Protein AF-X0T2T7-F1 (afdb_monomer)

pLDDT: mean 89.12, std 11.46, range [41.88, 97.94]

Nearest PDB structures (foldseek):
  8gym-assembly1_b  TM=7.495E-01  e=3.609E+00  Tetrahymena thermophila SB210
  8d06-assembly1_A  TM=8.293E-01  e=6.381E+00  synthetic construct
  3d36-assembly1_B  TM=5.209E-01  e=2.802E+00  Geobacillus stearothermophilus 10

Mean predicted aligned error: 4.9 Å

Sequence (59 aa):
MTHVDIKVSVEGVRTLYQAVNDALEYWPGSPARPAEEQENYRQMKLFLFSIVCEANYDL

Secondary structure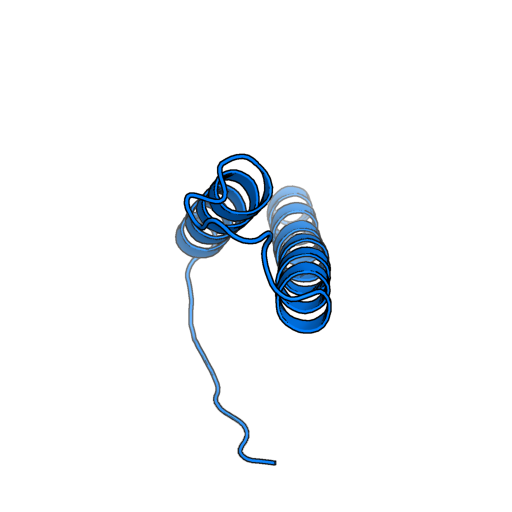 (DSSP, 8-state):
---------HHHHHHHHHHHHHHHH---PSS---HHHHHHHHHHHHHHHHHHHHHHH--

Structure (mmCIF, N/CA/C/O backbone):
data_AF-X0T2T7-F1
#
_entry.id   AF-X0T2T7-F1
#
loop_
_atom_site.group_PDB
_atom_site.id
_atom_site.type_symbol
_atom_site.label_atom_id
_atom_site.label_alt_id
_atom_site.label_comp_id
_atom_site.label_asym_id
_atom_site.label_entity_id
_atom_site.label_seq_id
_atom_site.pdbx_PDB_ins_code
_atom_site.Cartn_x
_atom_site.Cartn_y
_atom_site.Cartn_z
_atom_site.occupancy
_atom_site.B_iso_or_equiv
_atom_site.auth_seq_id
_atom_site.auth_comp_id
_atom_site.auth_asym_id
_atom_site.auth_atom_id
_atom_site.pdbx_PDB_model_num
ATOM 1 N N . MET A 1 1 ? 12.205 -12.243 16.135 1.00 58.81 1 MET A N 1
ATOM 2 C CA . MET A 1 1 ? 11.470 -11.557 15.057 1.00 58.81 1 MET A CA 1
ATOM 3 C C . MET A 1 1 ? 11.729 -12.339 13.786 1.00 58.81 1 MET A C 1
ATOM 5 O O . MET A 1 1 ? 12.890 -12.553 13.462 1.00 58.81 1 MET A O 1
ATOM 9 N N . THR A 1 2 ? 10.691 -12.882 13.159 1.00 84.19 2 THR A N 1
ATOM 10 C CA . THR A 1 2 ? 10.841 -13.681 11.935 1.00 84.19 2 THR A CA 1
ATOM 11 C C . THR A 1 2 ? 10.932 -12.718 10.757 1.00 84.19 2 THR A C 1
ATOM 13 O O . THR A 1 2 ? 10.027 -11.908 10.577 1.00 84.19 2 THR A O 1
ATOM 16 N N . HIS A 1 3 ? 12.024 -12.764 9.996 1.00 82.75 3 HIS A N 1
ATOM 17 C CA . HIS A 1 3 ? 12.156 -11.977 8.770 1.00 82.75 3 HIS A CA 1
ATOM 18 C C . HIS A 1 3 ? 11.523 -12.737 7.606 1.00 82.75 3 HIS A C 1
ATOM 20 O O . HIS A 1 3 ? 11.712 -13.947 7.475 1.00 82.75 3 HIS A O 1
ATOM 26 N N . VAL A 1 4 ? 10.752 -12.021 6.793 1.00 88.44 4 VAL A N 1
ATOM 27 C CA . VAL A 1 4 ? 10.119 -12.541 5.583 1.00 88.44 4 VAL A CA 1
ATOM 28 C C . VAL A 1 4 ? 10.503 -11.617 4.439 1.00 88.44 4 VAL A C 1
ATOM 30 O O . VAL A 1 4 ? 10.258 -10.415 4.518 1.00 88.44 4 VAL A O 1
ATOM 33 N N . ASP A 1 5 ? 11.079 -12.188 3.385 1.00 90.31 5 ASP A N 1
ATOM 34 C CA . ASP A 1 5 ? 11.394 -11.467 2.156 1.00 90.31 5 ASP A CA 1
ATOM 35 C C . A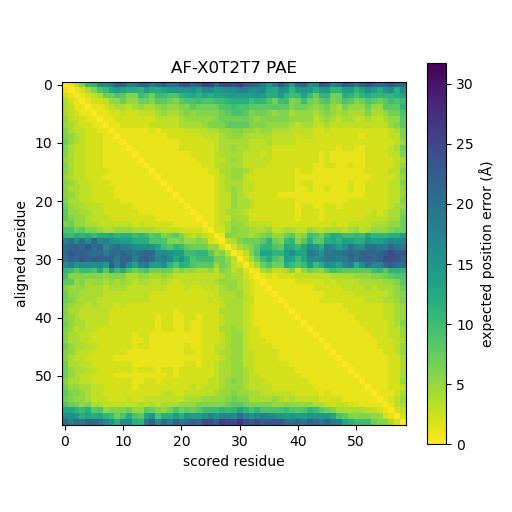SP A 1 5 ? 10.234 -11.596 1.168 1.00 90.31 5 ASP A C 1
ATOM 37 O O . ASP A 1 5 ? 9.739 -12.695 0.905 1.00 90.31 5 ASP A O 1
ATOM 41 N N . ILE A 1 6 ? 9.813 -10.471 0.591 1.00 88.94 6 ILE A N 1
ATOM 42 C CA . ILE A 1 6 ? 8.749 -10.420 -0.414 1.00 88.94 6 ILE A CA 1
ATOM 43 C C . ILE A 1 6 ? 9.315 -9.776 -1.679 1.00 88.94 6 ILE A C 1
ATOM 45 O O . ILE A 1 6 ? 9.897 -8.696 -1.628 1.00 88.94 6 ILE A O 1
ATOM 49 N N . LYS A 1 7 ? 9.122 -10.432 -2.828 1.00 93.81 7 LYS A N 1
ATOM 50 C CA . LYS A 1 7 ? 9.407 -9.858 -4.149 1.00 93.81 7 LYS A CA 1
ATOM 51 C C . LYS A 1 7 ? 8.108 -9.363 -4.770 1.00 93.81 7 LYS A C 1
ATOM 53 O O . LYS A 1 7 ? 7.160 -10.133 -4.896 1.00 93.81 7 LYS A O 1
ATOM 58 N N . VAL A 1 8 ? 8.079 -8.099 -5.172 1.00 92.44 8 VAL A N 1
ATOM 59 C CA . VAL A 1 8 ? 6.910 -7.421 -5.747 1.00 92.44 8 VAL A CA 1
ATOM 60 C C . VAL A 1 8 ? 7.372 -6.545 -6.917 1.00 92.44 8 VAL A C 1
ATOM 62 O O . VAL A 1 8 ? 8.477 -6.007 -6.878 1.00 92.44 8 VAL A O 1
ATOM 65 N N . SER A 1 9 ? 6.548 -6.423 -7.964 1.00 95.94 9 SER A N 1
ATOM 66 C CA . SER A 1 9 ? 6.803 -5.484 -9.067 1.00 95.94 9 SER A CA 1
ATOM 67 C C . SER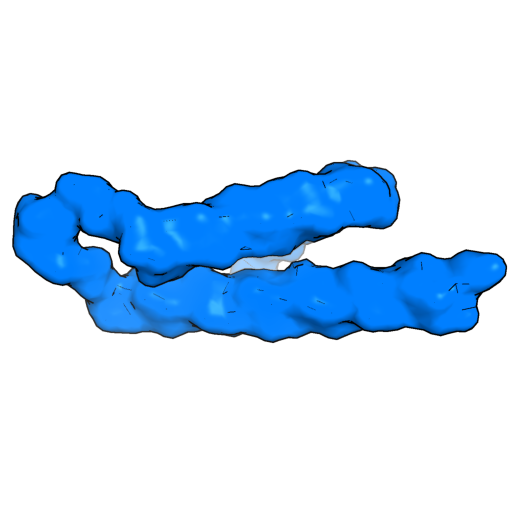 A 1 9 ? 6.453 -4.048 -8.670 1.00 95.94 9 SER A C 1
ATOM 69 O O . SER A 1 9 ? 5.652 -3.830 -7.762 1.00 95.94 9 SER A O 1
ATOM 71 N N . VAL A 1 10 ? 6.989 -3.058 -9.389 1.00 94.81 10 VAL A N 1
ATOM 72 C CA . VAL A 1 10 ? 6.670 -1.637 -9.156 1.00 94.81 10 VAL A CA 1
ATOM 73 C C . VAL A 1 10 ? 5.164 -1.378 -9.269 1.00 94.81 10 VAL A C 1
ATOM 75 O O . VAL A 1 10 ? 4.596 -0.665 -8.441 1.00 94.81 10 VAL A O 1
ATOM 78 N N . GLU A 1 11 ? 4.479 -1.995 -10.237 1.00 96.06 11 GLU A N 1
ATOM 79 C CA . GLU A 1 11 ? 3.020 -1.899 -10.347 1.00 96.06 11 GLU A CA 1
ATOM 80 C C . GLU A 1 11 ? 2.323 -2.479 -9.114 1.00 96.06 11 GLU A C 1
ATOM 82 O O . GLU A 1 11 ? 1.393 -1.864 -8.597 1.00 96.06 11 GLU A O 1
ATOM 87 N N . GLY A 1 12 ? 2.806 -3.612 -8.597 1.00 97.31 12 GLY A N 1
ATOM 88 C CA . GLY A 1 12 ? 2.288 -4.213 -7.371 1.00 97.31 12 GLY A CA 1
ATOM 89 C C . GLY A 1 12 ? 2.451 -3.297 -6.156 1.00 97.31 12 GLY A C 1
ATOM 90 O O . GLY A 1 12 ? 1.518 -3.175 -5.362 1.00 97.31 12 GLY A O 1
ATOM 91 N N . VAL A 1 13 ? 3.584 -2.588 -6.039 1.00 96.31 13 VAL A N 1
ATOM 92 C CA . VAL A 1 13 ? 3.779 -1.566 -4.993 1.00 96.31 13 VAL A CA 1
ATOM 93 C C . VAL A 1 13 ? 2.750 -0.449 -5.134 1.00 96.31 13 VAL A C 1
ATOM 95 O O . VAL A 1 13 ? 2.135 -0.064 -4.142 1.00 96.31 13 VAL A O 1
ATOM 98 N N . ARG A 1 14 ? 2.519 0.056 -6.352 1.00 96.44 14 ARG A N 1
ATOM 99 C CA . ARG A 1 14 ? 1.530 1.119 -6.604 1.00 96.44 14 ARG A CA 1
ATOM 100 C C . ARG A 1 14 ? 0.111 0.669 -6.243 1.00 96.44 14 ARG A C 1
ATOM 102 O O . ARG A 1 14 ? -0.613 1.419 -5.592 1.00 96.44 14 ARG A O 1
ATOM 109 N N . THR A 1 15 ? -0.270 -0.558 -6.600 1.00 97.56 15 THR A N 1
ATOM 110 C CA . THR A 1 15 ? -1.565 -1.139 -6.210 1.00 97.56 15 THR A CA 1
ATOM 111 C C . THR A 1 15 ? -1.688 -1.266 -4.694 1.00 97.56 15 THR A C 1
ATOM 113 O O . THR A 1 15 ? -2.712 -0.887 -4.129 1.00 97.56 15 THR A O 1
ATOM 116 N N . LEU A 1 16 ? -0.645 -1.752 -4.016 1.00 96.75 16 LEU A N 1
ATOM 117 C CA . LEU A 1 16 ? -0.656 -1.893 -2.562 1.00 96.75 16 LEU A CA 1
ATOM 118 C C . LEU A 1 16 ? -0.722 -0.530 -1.859 1.00 96.75 16 LEU A C 1
ATOM 120 O O . LEU A 1 16 ? -1.468 -0.372 -0.896 1.00 96.75 16 LEU A O 1
ATOM 124 N N . TYR A 1 17 ? 0.006 0.466 -2.367 1.00 97.38 17 TYR A N 1
ATOM 125 C CA . TYR A 1 17 ? -0.064 1.841 -1.882 1.00 97.38 17 TYR A CA 1
ATOM 126 C C . TYR A 1 17 ? -1.490 2.394 -1.974 1.00 97.38 17 TYR A C 1
ATOM 128 O O . TYR A 1 17 ? -1.987 2.959 -1.000 1.00 97.38 17 TYR A O 1
ATOM 136 N N . GLN A 1 18 ? -2.172 2.188 -3.105 1.00 97.25 18 GLN A N 1
ATOM 137 C CA . GLN A 1 18 ? -3.572 2.587 -3.261 1.00 97.25 18 GLN A CA 1
ATOM 138 C C . GLN A 1 18 ? -4.474 1.885 -2.239 1.00 97.25 18 GLN A C 1
ATOM 140 O O . GLN A 1 18 ? -5.195 2.558 -1.511 1.00 97.25 18 GLN A O 1
ATOM 145 N N . ALA A 1 19 ? -4.367 0.562 -2.103 1.00 96.25 19 ALA A N 1
ATOM 146 C CA . ALA A 1 19 ? -5.186 -0.203 -1.162 1.00 96.25 19 ALA A CA 1
ATOM 147 C C . ALA A 1 19 ? -4.999 0.251 0.300 1.00 96.25 19 ALA A C 1
ATOM 149 O O . ALA A 1 19 ? -5.958 0.320 1.068 1.00 96.25 19 ALA A O 1
ATOM 150 N N . VAL A 1 20 ? -3.768 0.597 0.693 1.00 95.94 20 VAL A N 1
ATOM 151 C CA . VAL A 1 20 ? -3.462 1.145 2.025 1.00 95.94 20 VAL A CA 1
ATOM 152 C C . VAL A 1 20 ? -4.090 2.528 2.222 1.00 95.94 20 VAL 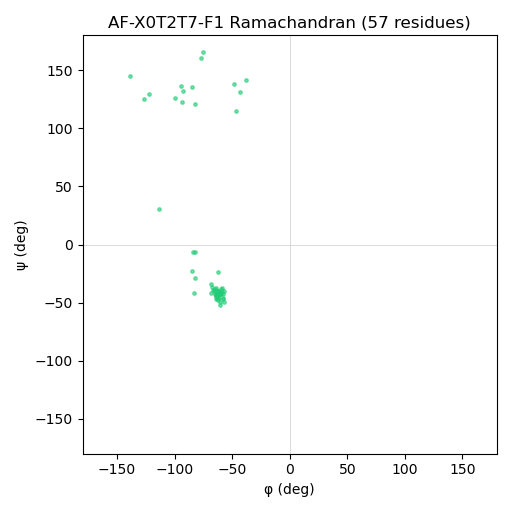A C 1
ATOM 154 O O . VAL A 1 20 ? -4.592 2.812 3.311 1.00 95.94 20 VAL A O 1
ATOM 157 N N . ASN A 1 21 ? -4.094 3.382 1.193 1.00 95.56 21 ASN A N 1
ATOM 158 C CA . ASN A 1 21 ? -4.792 4.670 1.243 1.00 95.56 21 ASN A CA 1
ATOM 159 C C . ASN A 1 21 ? -6.303 4.482 1.390 1.00 95.56 21 ASN A C 1
ATOM 161 O O . ASN A 1 21 ? -6.891 5.087 2.285 1.00 95.56 21 ASN A O 1
ATOM 165 N N . ASP A 1 22 ? -6.900 3.595 0.594 1.00 94.88 22 ASP A N 1
ATOM 166 C CA . ASP A 1 22 ? -8.333 3.303 0.656 1.00 94.88 22 ASP A CA 1
ATOM 167 C C . ASP A 1 22 ? -8.720 2.780 2.045 1.00 94.88 22 ASP A C 1
ATOM 169 O O . ASP A 1 22 ? -9.700 3.223 2.644 1.00 94.88 22 ASP A O 1
ATOM 173 N N . ALA A 1 23 ? -7.907 1.888 2.617 1.00 91.75 23 ALA A N 1
ATOM 174 C CA . ALA A 1 23 ? -8.123 1.381 3.965 1.00 91.75 23 ALA A CA 1
ATOM 175 C C . ALA A 1 23 ? -8.016 2.487 5.029 1.00 91.75 23 ALA A C 1
ATOM 177 O O . ALA A 1 23 ? -8.738 2.443 6.024 1.00 91.75 23 ALA A O 1
ATOM 178 N N . LEU A 1 24 ? -7.105 3.453 4.877 1.00 89.88 24 LEU A N 1
ATOM 179 C CA . LEU A 1 24 ? -6.984 4.599 5.787 1.00 89.88 24 LEU A CA 1
ATOM 180 C C . LEU A 1 24 ? -8.173 5.560 5.685 1.00 89.88 24 LEU A C 1
ATOM 182 O O . LEU A 1 24 ? -8.545 6.146 6.699 1.00 89.88 24 LEU A O 1
ATOM 186 N N . GLU A 1 25 ? -8.743 5.722 4.493 1.00 89.50 25 GLU A N 1
ATOM 187 C CA . GLU A 1 25 ? -9.827 6.667 4.216 1.00 89.50 25 GLU A CA 1
ATOM 188 C C . GLU A 1 25 ? -11.209 6.103 4.575 1.00 89.50 25 GLU A C 1
ATOM 190 O O . GLU A 1 25 ? -12.019 6.797 5.187 1.00 89.50 25 GLU A O 1
ATOM 195 N N . TYR A 1 26 ? -11.464 4.831 4.259 1.00 87.50 26 TYR A N 1
ATOM 196 C CA . TYR A 1 26 ? -12.808 4.240 4.273 1.00 87.50 26 TYR A CA 1
ATOM 197 C C . TYR A 1 26 ? -13.010 3.153 5.333 1.00 87.50 26 TYR A C 1
ATOM 199 O O . TYR A 1 26 ? -13.782 2.221 5.113 1.00 87.50 26 TYR A O 1
ATOM 207 N N . TRP A 1 27 ? -12.321 3.230 6.476 1.00 81.31 27 TRP A N 1
ATOM 208 C CA . TRP A 1 27 ? -12.392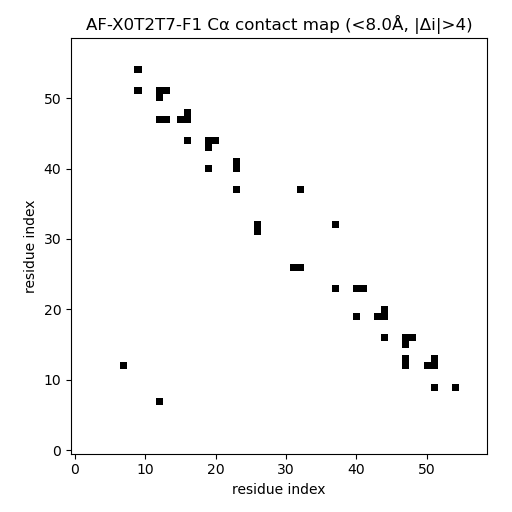 2.195 7.515 1.00 81.31 27 TRP A CA 1
ATOM 209 C C . TRP A 1 27 ? -13.846 1.769 7.835 1.00 81.31 27 TRP A C 1
ATOM 211 O O . TRP A 1 27 ? -14.614 2.576 8.365 1.00 81.31 27 TRP A O 1
ATOM 221 N N . PRO A 1 28 ? -14.235 0.505 7.561 1.00 71.00 28 PRO A N 1
ATOM 222 C CA . PRO A 1 28 ? -15.633 0.076 7.651 1.00 71.00 28 PRO A CA 1
ATOM 223 C C . PRO A 1 28 ? -16.083 -0.285 9.078 1.00 71.00 28 PRO A C 1
ATOM 225 O O . PRO A 1 28 ? -17.253 -0.596 9.294 1.00 71.00 28 PRO A O 1
ATOM 228 N N . GLY A 1 29 ? -15.171 -0.302 10.055 1.00 66.31 29 GLY A N 1
ATOM 229 C CA . GLY A 1 29 ? -15.430 -0.828 11.395 1.00 66.31 29 GLY A CA 1
ATOM 230 C C . GLY A 1 29 ? -15.886 0.227 12.406 1.00 66.31 29 GLY A C 1
ATOM 231 O O . GLY A 1 29 ? -15.152 1.167 12.708 1.00 66.31 29 GLY A O 1
ATOM 232 N N . SER A 1 30 ? -17.065 0.013 12.996 1.00 41.88 30 SER A N 1
ATOM 233 C CA . SER A 1 30 ? -17.430 0.567 14.307 1.00 41.88 30 SER A CA 1
ATOM 234 C C . SER A 1 30 ? -17.131 -0.471 15.406 1.00 41.88 30 SER A C 1
ATOM 236 O O . SER A 1 30 ? -17.490 -1.635 15.216 1.00 41.88 30 SER A O 1
ATOM 238 N N . PRO A 1 31 ? -16.534 -0.090 16.556 1.00 68.62 31 PRO A N 1
ATOM 239 C CA . PRO A 1 31 ? -15.977 1.228 16.853 1.00 68.62 31 PRO A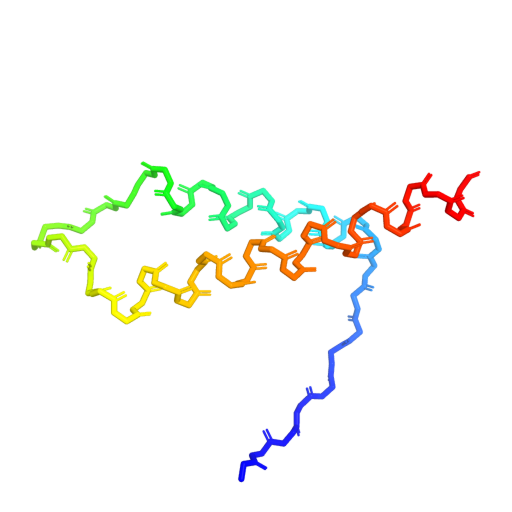 CA 1
ATOM 240 C C . PRO A 1 31 ? -14.634 1.457 16.130 1.00 68.62 31 PRO A C 1
ATOM 242 O O . PRO A 1 31 ? -14.047 0.524 15.586 1.00 68.62 31 PRO A O 1
ATOM 245 N N . ALA A 1 32 ? -14.205 2.726 16.097 1.00 74.81 32 ALA A N 1
ATOM 246 C CA . ALA A 1 32 ? -13.034 3.246 15.383 1.00 74.81 32 ALA A CA 1
ATOM 247 C C . ALA A 1 32 ? -11.818 2.305 15.402 1.00 74.81 32 ALA A C 1
ATOM 249 O O . ALA A 1 32 ? -11.529 1.695 16.434 1.00 74.81 32 ALA A O 1
ATOM 250 N N . ARG A 1 33 ? -11.096 2.230 14.269 1.00 84.38 33 ARG A N 1
ATOM 251 C CA . ARG A 1 33 ? -9.891 1.400 14.118 1.00 84.38 33 ARG A CA 1
ATOM 252 C C . ARG A 1 33 ? -8.994 1.537 15.359 1.00 84.38 33 ARG A C 1
ATOM 254 O O . ARG A 1 33 ? -8.713 2.675 15.749 1.00 84.38 33 ARG A O 1
ATOM 261 N N . PRO A 1 34 ? -8.519 0.428 15.959 1.00 90.12 34 PRO A N 1
ATOM 262 C CA . PRO A 1 34 ? -7.555 0.482 17.051 1.00 90.12 34 PRO A CA 1
ATOM 263 C C . PRO A 1 34 ? -6.380 1.411 16.722 1.00 90.12 34 PRO A C 1
ATOM 265 O O . PRO A 1 34 ? -5.868 1.404 15.603 1.00 90.12 34 PRO A O 1
ATOM 268 N N . ALA A 1 35 ? -5.938 2.212 17.695 1.00 89.06 35 ALA A N 1
ATOM 269 C CA . ALA A 1 35 ? -4.914 3.236 17.466 1.00 89.06 35 ALA A CA 1
ATOM 270 C C . ALA A 1 35 ? -3.590 2.653 16.935 1.00 89.06 35 ALA A C 1
ATOM 272 O O . ALA A 1 35 ? -2.963 3.248 16.062 1.00 89.06 35 ALA A O 1
ATOM 273 N N . GLU A 1 36 ? -3.203 1.474 17.426 1.00 91.94 36 GLU A N 1
ATOM 274 C CA . GLU A 1 36 ? -2.017 0.747 16.963 1.00 91.94 36 GLU A CA 1
ATOM 275 C C . GLU A 1 36 ? -2.144 0.339 15.492 1.00 91.94 36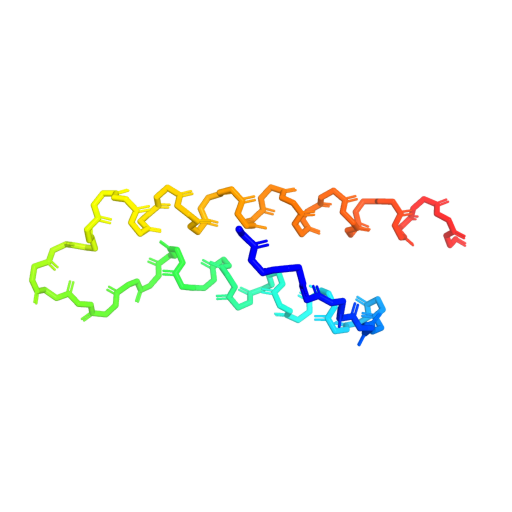 GLU A C 1
ATOM 277 O O . GLU A 1 36 ? -1.240 0.574 14.694 1.00 91.94 36 GLU A O 1
ATOM 282 N N . GLU A 1 37 ? -3.296 -0.207 15.102 1.00 90.69 37 GLU A N 1
ATOM 283 C CA . GLU A 1 37 ? -3.549 -0.587 13.716 1.00 90.69 37 GLU A CA 1
ATOM 284 C C . GLU A 1 37 ? -3.535 0.650 12.808 1.00 90.69 37 GLU A C 1
ATOM 286 O O . GLU A 1 37 ? -2.901 0.6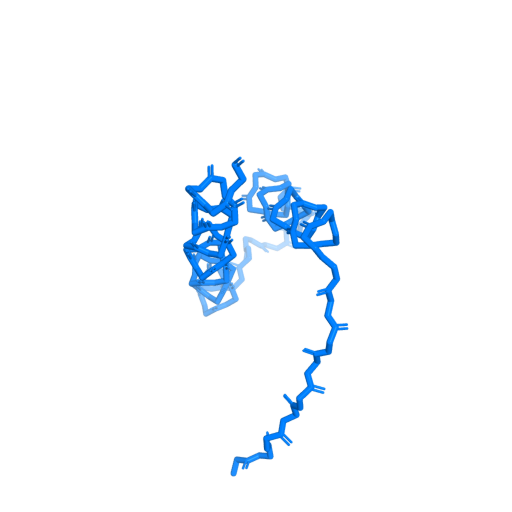37 11.755 1.00 90.69 37 GLU A O 1
ATOM 291 N N . GLN A 1 38 ? -4.151 1.757 13.236 1.00 90.69 38 GLN A N 1
ATOM 292 C CA . GLN A 1 38 ? -4.124 3.015 12.486 1.00 90.69 38 GLN A CA 1
ATOM 293 C C . GLN A 1 38 ? -2.694 3.521 12.262 1.00 90.69 38 GLN A C 1
ATOM 295 O O . GLN A 1 38 ? -2.382 3.997 11.169 1.00 90.69 38 GLN A O 1
ATOM 300 N N . GLU A 1 39 ? -1.825 3.414 13.267 1.00 93.94 39 GLU A N 1
ATOM 301 C CA . GLU A 1 39 ? -0.427 3.811 13.131 1.00 93.94 39 GLU A CA 1
ATOM 302 C C . GLU A 1 39 ? 0.343 2.878 12.192 1.00 93.94 39 GLU A C 1
ATOM 304 O O . GLU A 1 39 ? 1.052 3.355 11.307 1.00 93.94 39 GLU A O 1
ATOM 309 N N . ASN A 1 40 ? 0.116 1.567 12.281 1.00 94.62 40 ASN A N 1
ATOM 310 C CA . ASN A 1 40 ? 0.720 0.595 11.369 1.00 94.62 40 ASN A CA 1
ATOM 311 C C . ASN A 1 40 ? 0.370 0.890 9.900 1.00 94.62 40 ASN A C 1
ATOM 313 O O . ASN A 1 40 ? 1.253 0.870 9.041 1.00 94.62 40 ASN A O 1
ATOM 317 N N . TYR A 1 41 ? -0.886 1.242 9.601 1.00 94.25 41 TYR A N 1
ATOM 318 C CA . TYR A 1 41 ? -1.279 1.654 8.248 1.00 94.25 41 TYR A CA 1
ATOM 319 C C . TYR A 1 41 ? -0.598 2.957 7.803 1.00 94.25 41 TYR A C 1
ATOM 321 O O . TYR A 1 41 ? -0.203 3.067 6.641 1.00 94.25 41 TYR A O 1
ATOM 329 N N . ARG A 1 42 ? -0.419 3.944 8.694 1.00 94.69 42 ARG A N 1
ATOM 330 C CA . ARG A 1 42 ? 0.317 5.179 8.360 1.00 94.69 42 ARG A CA 1
ATOM 331 C C . ARG A 1 42 ? 1.783 4.897 8.045 1.00 94.69 42 ARG A C 1
ATOM 333 O O . ARG A 1 42 ? 2.288 5.414 7.052 1.00 94.69 42 ARG A O 1
ATOM 340 N N . GLN A 1 43 ? 2.444 4.060 8.841 1.00 97.44 43 GLN A N 1
ATOM 341 C CA . GLN A 1 43 ? 3.834 3.670 8.593 1.00 97.44 43 GLN A CA 1
ATOM 342 C C . GLN A 1 43 ? 3.967 2.896 7.277 1.00 97.44 43 GLN A C 1
ATOM 344 O O . GLN A 1 43 ? 4.837 3.202 6.463 1.00 97.44 43 GLN A O 1
ATOM 349 N N . MET A 1 44 ? 3.039 1.973 7.006 1.00 96.38 44 MET A N 1
ATOM 350 C CA . MET A 1 44 ? 2.984 1.250 5.734 1.00 96.38 44 MET A CA 1
ATOM 351 C C . MET A 1 44 ? 2.791 2.199 4.545 1.00 96.38 44 MET A C 1
ATOM 353 O O . MET A 1 44 ? 3.469 2.064 3.529 1.00 96.38 44 MET A O 1
ATOM 357 N N . LYS A 1 45 ? 1.913 3.203 4.672 1.00 97.31 45 LYS A N 1
ATOM 358 C CA . LYS A 1 45 ? 1.715 4.233 3.643 1.00 97.31 45 LYS A CA 1
ATOM 359 C C . LYS A 1 45 ? 3.012 4.983 3.343 1.00 97.31 45 LYS A C 1
ATOM 361 O O . LYS A 1 45 ? 3.329 5.175 2.173 1.00 97.31 45 LYS A O 1
ATOM 366 N N . LEU A 1 46 ? 3.742 5.415 4.373 1.00 97.94 46 LEU A N 1
ATOM 367 C CA . LEU A 1 46 ? 5.004 6.143 4.206 1.00 97.94 46 LEU A CA 1
ATOM 368 C C . LEU A 1 46 ? 6.071 5.277 3.528 1.00 97.94 46 LEU A C 1
ATOM 370 O O . LEU A 1 46 ? 6.722 5.737 2.594 1.00 97.94 46 LEU A O 1
ATOM 374 N N . PHE A 1 47 ? 6.197 4.019 3.949 1.00 96.69 47 PHE A N 1
ATOM 375 C CA . PHE A 1 47 ? 7.125 3.057 3.357 1.00 96.69 47 PHE A CA 1
ATOM 376 C C . PHE A 1 47 ? 6.819 2.773 1.880 1.00 96.69 47 PHE A C 1
ATOM 378 O O . PHE A 1 47 ? 7.698 2.829 1.026 1.00 96.69 47 PHE A O 1
ATOM 385 N N . LEU A 1 48 ? 5.557 2.512 1.541 1.00 97.12 48 LEU A N 1
ATOM 386 C CA . LEU A 1 48 ? 5.171 2.269 0.151 1.00 97.12 48 LEU A CA 1
ATOM 387 C C . LEU A 1 48 ? 5.327 3.532 -0.704 1.00 97.12 48 LEU A C 1
ATOM 389 O O . LEU A 1 48 ? 5.752 3.441 -1.854 1.00 97.12 48 LEU A O 1
ATOM 393 N N . PHE A 1 49 ? 5.042 4.711 -0.142 1.00 96.94 49 PHE A N 1
ATOM 394 C CA . PHE A 1 49 ? 5.271 5.982 -0.824 1.00 96.94 49 PHE A CA 1
ATOM 395 C C . PHE A 1 49 ? 6.748 6.196 -1.164 1.00 96.94 49 PHE A C 1
ATOM 397 O O . PHE A 1 49 ? 7.041 6.615 -2.281 1.00 96.94 49 PHE A O 1
ATOM 404 N N . SER A 1 50 ? 7.682 5.881 -0.255 1.00 96.75 50 SER A N 1
ATOM 405 C CA . SER A 1 50 ? 9.112 6.037 -0.549 1.00 96.75 50 SER A CA 1
ATOM 406 C C . SER A 1 50 ? 9.556 5.148 -1.709 1.00 96.75 50 SER A C 1
ATOM 408 O O . SER A 1 50 ? 10.270 5.626 -2.585 1.00 96.75 50 SER A O 1
ATOM 410 N N . ILE A 1 51 ? 9.061 3.906 -1.775 1.00 95.50 51 ILE A N 1
ATOM 411 C CA . ILE A 1 51 ? 9.359 2.991 -2.888 1.00 95.50 51 ILE A CA 1
ATOM 412 C C . ILE A 1 51 ? 8.776 3.517 -4.204 1.00 95.50 51 ILE A C 1
ATOM 414 O O . ILE A 1 51 ? 9.442 3.476 -5.234 1.00 95.50 51 ILE A O 1
ATOM 418 N N . VAL A 1 52 ? 7.539 4.028 -4.195 1.00 95.75 52 VAL A N 1
ATOM 419 C CA . VAL A 1 52 ? 6.923 4.610 -5.401 1.00 95.75 52 VAL A CA 1
ATOM 420 C C . VAL A 1 52 ? 7.702 5.834 -5.884 1.00 95.75 52 VAL A C 1
ATOM 422 O O . VAL A 1 52 ? 7.881 5.992 -7.088 1.00 95.75 52 VAL A O 1
ATOM 425 N N . CYS A 1 53 ? 8.170 6.688 -4.970 1.00 95.31 53 CYS A N 1
ATOM 426 C CA . CYS A 1 53 ? 9.021 7.825 -5.309 1.00 95.31 53 CYS A CA 1
ATOM 427 C C . CYS A 1 53 ? 10.319 7.366 -5.973 1.00 95.31 53 CYS A C 1
ATOM 429 O O . CYS A 1 53 ? 10.623 7.838 -7.062 1.00 95.31 53 CYS A O 1
ATOM 431 N N . GLU A 1 54 ? 11.045 6.436 -5.355 1.00 94.69 54 GLU A N 1
ATOM 432 C CA . GLU A 1 54 ? 12.295 5.882 -5.891 1.00 94.69 54 GLU A CA 1
ATOM 433 C C . GLU A 1 54 ? 12.088 5.273 -7.283 1.00 94.69 54 GLU A C 1
ATOM 435 O O . GLU A 1 54 ? 12.733 5.685 -8.243 1.00 94.69 54 GLU A O 1
ATOM 440 N N . ALA A 1 55 ? 11.070 4.425 -7.439 1.00 92.44 55 ALA A N 1
ATOM 441 C CA . ALA A 1 55 ? 10.740 3.817 -8.723 1.00 92.44 55 ALA A CA 1
ATOM 442 C C . ALA A 1 55 ? 10.347 4.831 -9.815 1.00 92.44 55 ALA A C 1
ATOM 444 O O . ALA A 1 55 ? 10.439 4.512 -10.995 1.00 92.44 55 ALA A O 1
ATOM 445 N N . ASN A 1 56 ? 9.876 6.028 -9.451 1.00 89.19 56 ASN A N 1
ATOM 446 C CA . ASN A 1 56 ? 9.578 7.095 -10.409 1.00 89.19 56 ASN A CA 1
ATOM 447 C C . ASN A 1 56 ? 10.811 7.934 -10.773 1.00 89.19 56 ASN A C 1
ATOM 449 O O . ASN A 1 56 ? 10.781 8.588 -11.809 1.00 89.19 56 ASN A O 1
ATOM 453 N N . TYR A 1 57 ? 11.843 7.969 -9.925 1.00 84.69 57 TYR A N 1
ATOM 454 C CA . TYR A 1 57 ? 13.107 8.643 -10.234 1.00 84.69 57 TYR A CA 1
ATOM 455 C C . TYR A 1 57 ? 14.035 7.769 -11.088 1.00 84.69 57 TYR A C 1
ATOM 457 O O . TYR A 1 57 ? 14.820 8.312 -11.861 1.00 84.69 57 TYR A O 1
ATOM 465 N N . ASP A 1 58 ? 13.937 6.444 -10.954 1.00 73.25 58 ASP A N 1
ATOM 466 C CA . ASP A 1 58 ? 14.757 5.473 -11.694 1.00 73.25 58 ASP A CA 1
ATOM 467 C C . ASP A 1 58 ? 14.225 5.135 -13.105 1.00 73.25 58 ASP A C 1
ATOM 469 O O . ASP A 1 58 ? 14.894 4.421 -13.859 1.00 73.25 58 ASP A O 1
ATOM 473 N N . LEU A 1 59 ? 13.031 5.627 -13.463 1.00 55.53 59 LEU A N 1
ATOM 474 C CA . LEU A 1 59 ? 12.411 5.517 -14.794 1.00 55.53 59 LEU A CA 1
ATOM 475 C C . LEU A 1 59 ? 12.676 6.769 -15.639 1.00 55.53 59 LEU A C 1
ATOM 477 O O . LEU A 1 59 ? 12.941 6.594 -16.851 1.00 55.53 59 LEU A O 1
#

Solvent-accessible surface area (backbone atoms only — not comparable to full-atom values): 3716 Å² total; per-residue (Å²): 135,88,87,80,90,8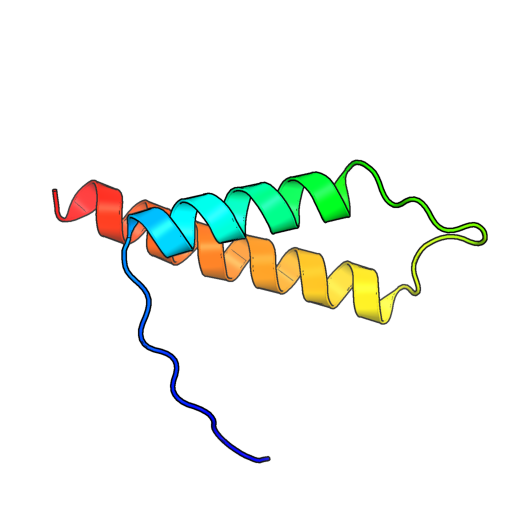2,90,76,54,74,67,54,46,54,53,50,40,50,53,47,50,49,52,70,72,61,65,88,54,83,74,72,73,54,69,68,58,52,49,52,50,51,53,50,43,54,55,40,46,54,53,54,50,50,60,61,72,78,104

Foldseek 3Di:
DDDDDDDDDLVRLVVVLVVLVCCLVCVPDPPDDPPVVNVVSVVSNVVSVVSNVVVVVVD

Radius of gyration: 13.38 Å; Cα contacts (8 Å, |Δi|>4): 22; chains: 1; bounding box: 32×22×32 Å

Organism: NCBI:txid412755